Protein AF-A0A086PQX6-F1 (afdb_monomer_lite)

Organism: NCBI:txid943118

Foldseek 3Di:
DVPVLVVLVVVVVVPDPDDCPVFKAWDDWLDDPSVQSVLSVLLVVLCVVCVVVVPVVVSQVVSQVVCCVPPDDPQWARKGKDKDKDDDDPPPQRVQFNGKTKIKGFRVVVVVVVVPDDPVPDPRIIIIMMMTGDDRPPDD

Sequence (140 aa):
IRLHERAAEKTYGICRKRDFSGIVRVMNSKVPPYMQKDVSYLIGMLFQRYQYTRDWTNFATCIQSYLIGRYSEPFGGAWNVVAQEGAFFLSRLWTKHSRFLRVEIDFPALAEQASSEPCPGCPTPVLTVVCFEACAPDRP

pLDDT: mean 76.65, std 17.25, range [43.97, 96.19]

Secondary structure (DSSP, 8-state):
-HHHHHHHHHHHTTS--S--TTTEEEEEE-S-HHHHHHHHHHHHHHHHHHTTTT-HHHHHHHHHHHHHHHH--TTPPPEEEEEEES----HHHHHH-SSEEEEEEE-HHHHHHT-S---TTSPPPEEEEEEEEPPPPPP-

Structure (mmCIF, N/CA/C/O backbone):
data_AF-A0A086PQX6-F1
#
_entry.id   AF-A0A086PQX6-F1
#
loop_
_atom_site.group_PDB
_atom_site.id
_atom_site.type_symbol
_atom_site.label_atom_id
_atom_site.label_alt_id
_atom_site.label_comp_id
_atom_site.label_asym_id
_atom_site.label_entity_id
_atom_site.label_seq_id
_atom_site.pdbx_PDB_ins_code
_atom_site.Cartn_x
_atom_site.Cartn_y
_atom_site.Cartn_z
_atom_site.occupancy
_atom_site.B_iso_or_equiv
_atom_site.auth_seq_id
_atom_site.auth_comp_id
_atom_site.auth_asym_id
_atom_site.auth_atom_id
_atom_site.pdbx_PDB_model_num
ATOM 1 N N . ILE A 1 1 ? 16.348 -12.474 -13.116 1.00 50.97 1 ILE A N 1
ATOM 2 C CA . ILE A 1 1 ? 15.118 -12.125 -12.356 1.00 50.97 1 ILE A CA 1
ATOM 3 C C . ILE A 1 1 ? 14.825 -13.142 -11.232 1.00 50.97 1 ILE A C 1
ATOM 5 O O . ILE A 1 1 ? 14.798 -12.736 -10.082 1.00 50.97 1 ILE A O 1
ATOM 9 N N . ARG A 1 2 ? 14.794 -14.464 -11.488 1.00 54.94 2 ARG A N 1
ATOM 10 C CA . ARG A 1 2 ? 14.436 -15.512 -10.489 1.00 54.94 2 ARG A CA 1
ATOM 11 C C . ARG A 1 2 ? 15.330 -15.694 -9.239 1.00 54.94 2 ARG A C 1
ATOM 13 O O . ARG A 1 2 ? 14.897 -16.335 -8.286 1.00 54.94 2 ARG A O 1
ATOM 20 N N . LEU A 1 3 ? 16.574 -15.204 -9.222 1.00 46.81 3 LEU A N 1
ATOM 21 C CA . LEU A 1 3 ? 17.503 -15.423 -8.093 1.00 46.81 3 LEU A CA 1
ATOM 22 C C . LEU A 1 3 ? 17.307 -14.406 -6.957 1.00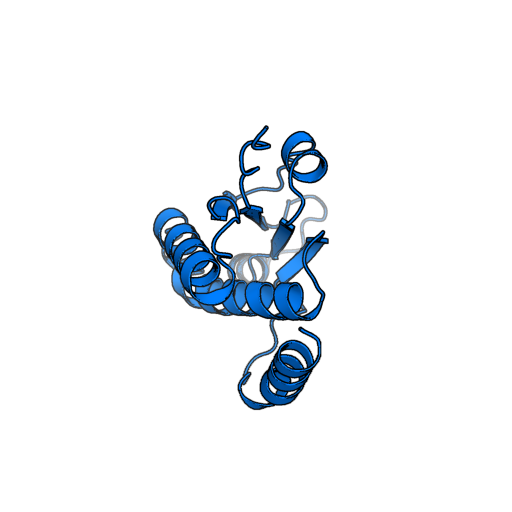 46.81 3 LEU A C 1
ATOM 24 O O . LEU A 1 3 ? 17.332 -14.784 -5.788 1.00 46.81 3 LEU A O 1
ATOM 28 N N . HIS A 1 4 ? 17.039 -13.142 -7.299 1.00 52.66 4 HIS A N 1
ATOM 29 C CA . HIS A 1 4 ? 16.755 -12.087 -6.321 1.00 52.66 4 HIS A CA 1
ATOM 30 C C . HIS A 1 4 ? 15.389 -12.281 -5.651 1.00 52.66 4 HIS A C 1
ATOM 32 O O . HIS A 1 4 ? 15.273 -12.065 -4.450 1.00 52.66 4 HIS A O 1
ATOM 38 N N . GLU A 1 5 ? 14.391 -12.777 -6.389 1.00 51.78 5 GLU A N 1
ATOM 39 C CA . GLU A 1 5 ? 13.070 -13.129 -5.845 1.00 51.78 5 GLU A CA 1
ATOM 40 C C . GLU A 1 5 ? 13.168 -14.271 -4.825 1.00 51.78 5 GLU A C 1
ATOM 42 O O . GLU A 1 5 ? 12.669 -14.148 -3.710 1.00 51.78 5 GLU A O 1
ATOM 47 N N . ARG A 1 6 ? 13.905 -15.345 -5.150 1.00 51.75 6 ARG A N 1
ATOM 48 C CA . ARG A 1 6 ? 14.136 -16.469 -4.226 1.00 51.75 6 ARG A CA 1
ATOM 49 C C . ARG A 1 6 ? 14.949 -16.069 -2.996 1.00 51.75 6 ARG A C 1
ATOM 51 O O . ARG A 1 6 ? 14.665 -16.539 -1.898 1.00 51.75 6 ARG A O 1
ATOM 58 N N . ALA A 1 7 ? 15.964 -15.218 -3.157 1.00 53.78 7 ALA A N 1
ATOM 59 C CA . ALA A 1 7 ? 16.759 -14.719 -2.035 1.00 53.78 7 ALA A CA 1
ATOM 60 C C . ALA A 1 7 ? 15.935 -13.799 -1.120 1.00 53.78 7 ALA A C 1
ATOM 62 O O . ALA A 1 7 ? 16.025 -13.909 0.105 1.00 53.78 7 ALA A O 1
ATOM 63 N N . ALA A 1 8 ? 15.080 -12.949 -1.701 1.00 53.81 8 ALA A N 1
ATOM 64 C CA . ALA A 1 8 ? 14.114 -12.163 -0.950 1.00 53.81 8 ALA A CA 1
ATOM 65 C C . ALA A 1 8 ? 13.177 -13.093 -0.169 1.00 53.81 8 ALA A C 1
ATOM 67 O O . ALA A 1 8 ? 13.148 -12.997 1.052 1.00 53.81 8 ALA A O 1
ATOM 68 N N . GLU A 1 9 ? 12.515 -14.058 -0.817 1.00 52.72 9 GLU A N 1
ATOM 69 C CA . GLU A 1 9 ? 11.608 -15.022 -0.167 1.00 52.72 9 GLU A CA 1
ATOM 70 C C . GLU A 1 9 ? 12.257 -15.816 0.979 1.00 52.72 9 GLU A C 1
ATOM 72 O O . GLU A 1 9 ? 11.627 -16.039 2.013 1.00 52.72 9 GLU A O 1
ATOM 77 N N . LYS A 1 10 ? 13.529 -16.209 0.837 1.00 51.91 10 LYS A N 1
ATOM 78 C CA . LYS A 1 10 ? 14.253 -16.965 1.873 1.00 51.91 10 LYS A CA 1
ATOM 79 C C . LYS A 1 10 ? 14.617 -16.105 3.089 1.00 51.91 10 LYS A C 1
ATOM 81 O O . LYS A 1 10 ? 14.602 -16.591 4.215 1.00 51.91 10 LYS A O 1
ATOM 86 N N . THR A 1 11 ? 14.894 -14.821 2.870 1.00 51.16 11 THR A N 1
ATOM 87 C CA . THR A 1 11 ? 15.192 -13.847 3.939 1.00 51.16 11 THR A CA 1
ATOM 88 C C . THR A 1 11 ? 13.906 -13.290 4.575 1.00 51.16 11 THR A C 1
ATOM 90 O O . THR A 1 11 ? 13.900 -12.845 5.722 1.00 51.16 11 THR A O 1
ATOM 93 N N . TYR A 1 12 ? 12.791 -13.373 3.845 1.00 53.03 12 TYR A N 1
ATOM 94 C CA . TYR A 1 12 ? 11.464 -12.865 4.192 1.00 53.03 12 TYR A CA 1
ATOM 95 C C . TYR A 1 12 ? 10.915 -13.395 5.521 1.00 53.03 12 TYR A C 1
ATOM 97 O O . TYR A 1 12 ? 10.298 -12.644 6.275 1.00 53.03 12 TYR A O 1
ATOM 105 N N . GLY A 1 13 ? 11.143 -14.678 5.812 1.00 51.47 13 GLY A N 1
ATOM 106 C CA . GLY A 1 13 ? 10.662 -15.325 7.036 1.00 51.47 13 GLY A CA 1
ATOM 107 C C . GLY A 1 13 ? 11.523 -15.057 8.273 1.00 51.47 13 GLY A C 1
ATOM 108 O O . GLY A 1 13 ? 11.026 -15.160 9.386 1.00 51.47 13 GLY A O 1
ATOM 109 N N . ILE A 1 14 ? 12.797 -14.691 8.099 1.00 50.66 14 ILE A N 1
ATOM 110 C CA . ILE A 1 14 ? 13.770 -14.623 9.205 1.00 50.66 14 ILE A CA 1
ATOM 111 C C . ILE A 1 14 ? 13.706 -13.266 9.927 1.00 50.66 14 ILE A C 1
ATOM 113 O O . ILE A 1 14 ? 13.889 -13.193 11.139 1.00 50.66 14 ILE A O 1
ATOM 117 N N . CYS A 1 15 ? 13.404 -12.180 9.208 1.00 53.34 15 CYS A N 1
ATOM 118 C CA . CYS A 1 15 ? 13.437 -10.822 9.767 1.00 53.34 15 CYS A CA 1
ATOM 119 C C . CYS A 1 15 ? 12.097 -10.331 10.346 1.00 53.34 15 CYS A C 1
ATOM 121 O O . CYS A 1 15 ? 12.033 -9.223 10.885 1.00 53.34 15 CYS A O 1
ATOM 123 N N . ARG A 1 16 ? 11.015 -11.111 10.236 1.00 61.53 16 ARG A N 1
ATOM 124 C CA . ARG A 1 16 ? 9.671 -10.690 10.658 1.00 61.53 16 ARG A CA 1
ATOM 125 C C . ARG A 1 16 ? 9.314 -11.281 12.011 1.00 61.53 16 ARG A C 1
ATOM 127 O O . ARG A 1 16 ? 9.046 -12.466 12.130 1.00 61.53 16 ARG A O 1
ATOM 134 N N . LYS A 1 17 ? 9.296 -10.423 13.031 1.00 65.88 17 LYS A N 1
ATOM 135 C CA . LYS A 1 17 ? 8.996 -10.804 14.421 1.00 65.88 17 LYS A CA 1
ATOM 136 C C . LYS A 1 17 ? 7.495 -10.859 14.739 1.00 65.88 17 LYS A C 1
ATOM 138 O O . LYS A 1 17 ? 7.130 -11.344 15.802 1.00 65.88 17 LYS A O 1
ATOM 143 N N . ARG A 1 18 ? 6.635 -10.325 13.862 1.00 74.31 18 ARG A N 1
ATOM 144 C CA . ARG A 1 18 ? 5.181 -10.206 14.069 1.00 74.31 18 ARG A CA 1
ATOM 145 C C . ARG A 1 18 ? 4.410 -10.707 12.854 1.00 74.31 18 ARG A C 1
ATOM 147 O O . ARG A 1 18 ? 4.809 -10.432 11.725 1.00 74.31 18 ARG A O 1
ATOM 154 N N . ASP A 1 19 ? 3.304 -11.400 13.093 1.00 77.38 19 ASP A N 1
ATOM 155 C CA . ASP A 1 19 ? 2.359 -11.766 12.041 1.00 77.38 19 ASP A CA 1
ATOM 156 C C . ASP A 1 19 ? 1.216 -10.743 11.976 1.00 77.38 19 ASP A C 1
ATOM 158 O O . ASP A 1 19 ? 0.668 -10.338 13.000 1.00 77.38 19 ASP A O 1
ATOM 162 N N . PHE A 1 20 ? 0.885 -10.319 10.759 1.00 80.75 20 PHE A N 1
ATOM 163 C CA . PHE A 1 20 ? -0.199 -9.384 10.452 1.00 80.75 20 PHE A CA 1
ATOM 164 C C . PHE A 1 20 ? -1.261 -10.007 9.540 1.00 80.75 20 PHE A C 1
ATOM 166 O O . PHE A 1 20 ? -2.196 -9.314 9.149 1.00 80.75 20 PHE A O 1
ATOM 173 N N . SER A 1 21 ? -1.137 -11.292 9.196 1.00 71.81 21 SER A N 1
ATOM 174 C CA . SER A 1 21 ? -2.030 -11.997 8.268 1.00 71.81 21 SER A CA 1
ATOM 175 C C . SER A 1 21 ? -3.500 -12.013 8.712 1.00 71.81 21 SER A C 1
ATOM 177 O O . SER A 1 21 ? -4.388 -12.012 7.866 1.00 71.81 21 SER A O 1
ATOM 179 N N . GLY A 1 22 ? -3.758 -11.966 10.024 1.00 72.12 22 GLY A N 1
ATOM 180 C CA . GLY A 1 22 ? -5.105 -11.876 10.600 1.00 72.12 22 GLY A CA 1
ATOM 181 C C . GLY A 1 22 ? -5.660 -10.455 10.746 1.00 72.12 22 GLY A C 1
ATOM 182 O O . GLY A 1 22 ? -6.812 -10.303 11.128 1.00 72.12 22 GLY A O 1
ATOM 183 N N . ILE A 1 23 ? -4.856 -9.423 10.472 1.00 81.31 23 ILE A N 1
ATOM 184 C CA . ILE A 1 23 ? -5.243 -8.007 10.616 1.00 81.31 23 ILE A CA 1
ATOM 185 C C . ILE A 1 23 ? -5.323 -7.333 9.242 1.00 81.31 23 ILE A C 1
ATOM 187 O O . ILE A 1 23 ? -6.244 -6.572 8.970 1.00 81.31 23 ILE A O 1
ATOM 191 N N . VAL A 1 24 ? -4.357 -7.618 8.365 1.00 88.25 24 VAL A N 1
ATOM 192 C CA . VAL A 1 24 ? -4.273 -7.070 7.008 1.00 88.25 24 VAL A CA 1
ATOM 193 C C . VAL A 1 24 ? -4.798 -8.110 6.023 1.00 88.25 24 VAL A C 1
ATOM 195 O O . VAL A 1 24 ? -4.104 -9.065 5.669 1.00 88.25 24 VAL A O 1
ATOM 198 N N . ARG A 1 25 ? -6.025 -7.908 5.549 1.00 90.75 25 ARG A N 1
ATOM 199 C CA . ARG A 1 25 ? -6.699 -8.773 4.579 1.00 90.75 25 ARG A CA 1
ATOM 200 C C . ARG A 1 25 ? -6.417 -8.289 3.163 1.00 90.75 25 ARG A C 1
ATOM 202 O O . ARG A 1 25 ? -6.746 -7.163 2.801 1.00 90.75 25 ARG A O 1
ATOM 209 N N . VAL A 1 26 ? -5.818 -9.135 2.329 1.00 90.50 26 VAL A N 1
ATOM 210 C CA . VAL A 1 26 ? -5.628 -8.818 0.906 1.00 90.50 26 VAL A CA 1
ATOM 211 C C . VAL A 1 26 ? -6.927 -9.088 0.158 1.00 90.50 26 VAL A C 1
ATOM 213 O O . VAL A 1 26 ? -7.391 -10.222 0.123 1.00 90.50 26 VAL A O 1
ATOM 216 N N . MET A 1 27 ? -7.485 -8.057 -0.475 1.00 89.38 27 MET A N 1
ATOM 217 C CA . MET A 1 27 ? -8.751 -8.164 -1.210 1.00 89.38 27 MET A CA 1
ATOM 218 C C . MET A 1 27 ? -8.519 -8.435 -2.697 1.00 89.38 27 MET A C 1
ATOM 220 O O . MET A 1 27 ? -9.179 -9.275 -3.301 1.00 89.38 27 MET A O 1
ATOM 224 N N . ASN A 1 28 ? -7.556 -7.731 -3.301 1.00 88.75 28 ASN A N 1
ATOM 225 C CA . ASN A 1 28 ? -7.234 -7.840 -4.723 1.00 88.75 28 ASN A CA 1
ATOM 226 C C . ASN A 1 28 ? -5.730 -7.612 -4.932 1.00 88.75 28 ASN A C 1
ATOM 228 O O . ASN A 1 28 ? -5.172 -6.659 -4.390 1.00 88.75 28 ASN A O 1
ATOM 232 N N . SER A 1 29 ? -5.073 -8.438 -5.751 1.00 91.06 29 SER A N 1
ATOM 233 C CA . SER A 1 29 ? -3.635 -8.312 -6.034 1.00 91.06 29 SER A CA 1
ATOM 234 C C . SER A 1 29 ? -3.276 -8.712 -7.470 1.00 91.06 29 SER A C 1
ATOM 236 O O . SER A 1 29 ? -3.655 -9.786 -7.930 1.00 91.06 29 SER A O 1
ATOM 238 N N . LYS A 1 30 ? -2.535 -7.844 -8.166 1.00 90.88 30 LYS A N 1
ATOM 239 C CA . LYS A 1 30 ? -1.828 -8.115 -9.435 1.00 90.88 30 LYS A CA 1
ATOM 240 C C . LYS A 1 30 ? -0.306 -8.084 -9.268 1.00 90.88 30 LYS A C 1
ATOM 242 O O . LYS A 1 30 ? 0.426 -8.211 -10.242 1.00 90.88 30 LYS A O 1
ATOM 247 N N . VAL A 1 31 ? 0.184 -7.866 -8.048 1.00 90.00 31 VAL A N 1
ATOM 248 C CA . VAL A 1 31 ? 1.621 -7.896 -7.762 1.00 90.00 31 VAL A CA 1
ATOM 249 C C . VAL A 1 31 ? 2.087 -9.333 -7.498 1.00 90.00 31 VAL A C 1
ATOM 251 O O . VAL A 1 31 ? 1.287 -10.164 -7.061 1.00 90.00 31 VAL A O 1
ATOM 254 N N . PRO A 1 32 ? 3.375 -9.650 -7.714 1.00 89.38 32 PRO A N 1
ATOM 255 C CA . PRO A 1 32 ? 3.914 -10.964 -7.381 1.00 89.38 32 PRO A CA 1
ATOM 256 C C . PRO A 1 32 ? 3.719 -11.336 -5.896 1.00 89.38 32 PRO A C 1
ATOM 258 O O . PRO A 1 32 ? 3.759 -10.449 -5.034 1.00 89.38 32 PRO A O 1
ATOM 261 N N . PRO A 1 33 ? 3.595 -12.635 -5.547 1.00 87.88 33 PRO A N 1
ATOM 262 C CA . PRO A 1 33 ? 3.340 -13.073 -4.170 1.00 87.88 33 PRO A CA 1
ATOM 263 C C . PRO A 1 33 ? 4.356 -12.572 -3.134 1.00 87.88 33 PRO A C 1
ATOM 265 O O . PRO A 1 33 ? 3.971 -12.229 -2.015 1.00 87.88 33 PRO A O 1
ATOM 268 N N . TYR A 1 34 ? 5.643 -12.490 -3.491 1.00 85.44 34 TYR A N 1
ATOM 269 C CA . TYR A 1 34 ? 6.674 -11.960 -2.592 1.00 85.44 34 TYR A CA 1
ATOM 270 C C . TYR A 1 34 ? 6.422 -10.482 -2.261 1.00 85.44 34 TYR A C 1
ATOM 272 O O . TYR A 1 34 ? 6.554 -10.078 -1.109 1.00 85.44 34 TYR A O 1
ATOM 280 N N . MET A 1 35 ? 6.003 -9.685 -3.250 1.00 90.25 35 MET A N 1
ATOM 281 C CA . MET A 1 35 ? 5.713 -8.263 -3.093 1.00 90.25 35 MET A CA 1
ATOM 282 C C . MET A 1 35 ? 4.427 -8.056 -2.297 1.00 90.25 35 MET A C 1
ATOM 284 O O . MET A 1 35 ? 4.386 -7.212 -1.407 1.00 90.25 35 MET A O 1
ATOM 288 N N . GLN A 1 36 ? 3.397 -8.863 -2.558 1.00 91.69 36 GLN A N 1
ATOM 289 C CA . GLN A 1 36 ? 2.169 -8.853 -1.767 1.00 91.69 36 GLN A CA 1
ATOM 290 C C . GLN A 1 36 ? 2.468 -9.097 -0.284 1.00 91.69 36 GLN A C 1
ATOM 292 O O . GLN A 1 36 ? 2.029 -8.321 0.567 1.00 91.69 36 GLN A O 1
ATOM 297 N N . LYS A 1 37 ? 3.239 -10.146 0.034 1.00 89.25 37 LYS A N 1
ATOM 298 C CA . LYS A 1 37 ? 3.671 -10.435 1.410 1.00 89.25 37 LYS A CA 1
ATOM 299 C C . LYS A 1 37 ? 4.507 -9.293 1.976 1.00 89.25 37 LYS A C 1
ATOM 301 O O . LYS A 1 37 ? 4.365 -8.974 3.157 1.00 89.25 37 LYS A O 1
ATOM 306 N N . ASP A 1 38 ? 5.362 -8.685 1.154 1.00 89.81 38 ASP A N 1
ATOM 307 C CA . ASP A 1 38 ? 6.205 -7.565 1.555 1.00 89.81 38 ASP A CA 1
ATOM 308 C C . ASP A 1 38 ? 5.392 -6.393 2.071 1.00 89.81 38 ASP A C 1
ATOM 310 O O . ASP A 1 38 ? 5.387 -6.086 3.268 1.00 89.81 38 ASP A O 1
ATOM 314 N N . VAL A 1 39 ? 4.617 -5.841 1.150 1.00 92.25 39 VAL A N 1
ATOM 315 C CA . VAL A 1 39 ? 3.856 -4.621 1.333 1.00 92.25 39 VAL A CA 1
ATOM 316 C C . VAL A 1 39 ? 2.785 -4.808 2.407 1.00 92.25 39 VAL A C 1
ATOM 318 O O . VAL A 1 39 ? 2.623 -3.923 3.239 1.00 92.25 39 VAL A O 1
ATOM 321 N N . SER A 1 40 ? 2.122 -5.969 2.482 1.00 92.06 40 SER A N 1
ATOM 322 C CA . SER A 1 40 ? 1.075 -6.215 3.494 1.00 92.06 40 SER A CA 1
ATOM 323 C C . SER A 1 40 ? 1.603 -6.145 4.932 1.00 92.06 40 SER A C 1
ATOM 325 O O . SER A 1 40 ? 0.942 -5.622 5.823 1.00 92.06 40 SER A O 1
ATOM 327 N N . TYR A 1 41 ? 2.820 -6.620 5.180 1.00 90.38 41 TYR A N 1
ATOM 328 C CA . TYR A 1 41 ? 3.431 -6.524 6.511 1.00 90.38 41 TYR A CA 1
ATOM 329 C C . TYR A 1 41 ? 3.979 -5.137 6.809 1.00 90.38 41 TYR A C 1
ATOM 331 O O . TYR A 1 41 ? 3.870 -4.693 7.948 1.00 90.38 41 TYR A O 1
ATOM 339 N N . LEU A 1 42 ? 4.548 -4.440 5.816 1.00 92.38 42 LEU A N 1
ATOM 340 C CA . LEU A 1 42 ? 4.900 -3.032 5.997 1.00 92.38 42 LEU A CA 1
ATOM 341 C C . LEU A 1 42 ? 3.658 -2.233 6.403 1.00 92.38 42 LEU A C 1
ATOM 343 O O . LEU A 1 42 ? 3.711 -1.452 7.348 1.00 92.38 42 LEU A O 1
ATOM 347 N N . ILE A 1 43 ? 2.542 -2.473 5.716 1.00 93.94 43 ILE A N 1
ATOM 348 C CA . ILE A 1 43 ? 1.246 -1.879 6.025 1.00 93.94 43 ILE A CA 1
ATOM 349 C C . ILE A 1 43 ? 0.835 -2.197 7.466 1.00 93.94 43 ILE A C 1
ATOM 351 O O . ILE A 1 43 ? 0.505 -1.274 8.203 1.00 93.94 43 ILE A O 1
ATOM 355 N N . GLY A 1 44 ? 0.929 -3.455 7.909 1.00 91.38 44 GLY A N 1
ATOM 356 C CA . GLY A 1 44 ? 0.628 -3.835 9.295 1.00 91.38 44 GLY A CA 1
ATOM 357 C C . GLY A 1 44 ? 1.516 -3.132 10.334 1.00 91.38 44 GLY A C 1
ATOM 358 O O . GLY A 1 44 ? 1.020 -2.606 11.331 1.00 91.38 44 GLY A O 1
ATOM 359 N N . MET A 1 45 ? 2.823 -3.046 10.071 1.00 90.56 45 MET A N 1
ATOM 360 C CA . MET A 1 45 ? 3.789 -2.333 10.917 1.00 90.56 45 MET A CA 1
ATOM 361 C C . MET A 1 45 ? 3.475 -0.837 11.024 1.00 90.56 45 MET A C 1
ATOM 363 O O . MET A 1 45 ? 3.489 -0.272 12.118 1.00 90.56 45 MET A O 1
ATOM 367 N N . LEU A 1 46 ? 3.194 -0.184 9.893 1.00 92.44 46 LEU A N 1
ATOM 368 C CA . LEU A 1 46 ? 2.837 1.231 9.868 1.00 92.44 46 LEU A CA 1
ATOM 369 C C . LEU A 1 46 ? 1.473 1.457 10.521 1.00 92.44 46 LEU A C 1
ATOM 371 O O . LEU A 1 46 ? 1.315 2.411 11.274 1.00 92.44 46 LEU A O 1
ATOM 375 N N . PHE A 1 47 ? 0.511 0.559 10.324 1.00 91.25 47 PHE A N 1
ATOM 376 C CA . PHE A 1 47 ? -0.809 0.690 10.926 1.00 91.25 47 PHE A CA 1
ATOM 377 C C . PHE A 1 47 ? -0.708 0.708 12.453 1.00 91.25 47 PHE A C 1
ATOM 379 O O . PHE A 1 47 ? -1.252 1.607 13.083 1.00 91.25 47 PHE A O 1
ATOM 386 N N . GLN A 1 48 ? 0.098 -0.175 13.054 1.00 87.69 48 GLN A N 1
ATOM 387 C CA . GLN A 1 48 ? 0.335 -0.149 14.504 1.00 87.69 48 GLN A CA 1
ATOM 388 C C . GLN A 1 48 ? 0.884 1.188 15.015 1.00 87.69 48 GLN A C 1
ATOM 390 O O . GLN A 1 48 ? 0.581 1.580 16.142 1.00 87.69 48 GLN A O 1
ATOM 395 N N . ARG A 1 49 ? 1.681 1.884 14.198 1.00 87.94 49 ARG A N 1
ATOM 396 C CA . ARG A 1 49 ? 2.259 3.188 14.536 1.00 87.94 49 ARG A CA 1
ATOM 397 C C . ARG A 1 49 ? 1.262 4.337 14.372 1.00 87.94 49 ARG A C 1
ATOM 399 O O . ARG A 1 49 ? 1.275 5.253 15.186 1.00 87.94 49 ARG A O 1
ATOM 406 N N . TYR A 1 50 ? 0.434 4.299 13.331 1.00 89.50 50 TYR A N 1
ATOM 407 C CA . TYR A 1 50 ? -0.434 5.414 12.932 1.00 89.50 50 TYR A CA 1
ATOM 408 C C . TYR A 1 50 ? -1.899 5.259 13.373 1.00 89.50 50 TYR A C 1
ATOM 410 O O . TYR A 1 50 ? -2.644 6.233 13.321 1.00 89.50 50 TYR A O 1
ATOM 418 N N . GLN A 1 51 ? -2.322 4.087 13.865 1.00 87.31 51 GLN A N 1
ATOM 419 C CA . GLN A 1 51 ? -3.722 3.823 14.233 1.00 87.31 51 GLN A CA 1
ATOM 420 C C . GLN A 1 51 ? -4.299 4.785 15.277 1.00 87.31 51 GLN A C 1
ATOM 422 O O . GLN A 1 51 ? -5.481 5.107 15.219 1.00 87.31 51 GLN A O 1
ATOM 427 N N . TYR A 1 52 ? -3.473 5.273 16.206 1.00 85.19 52 TYR A N 1
ATOM 428 C CA . TYR A 1 52 ? -3.924 6.176 17.267 1.00 85.19 52 TYR A CA 1
ATOM 429 C C . TYR A 1 52 ? -4.016 7.629 16.806 1.00 85.19 52 TYR A C 1
ATOM 431 O O . TYR A 1 52 ? -4.934 8.341 17.200 1.00 85.19 52 TYR A O 1
ATOM 439 N N . THR A 1 53 ? -3.078 8.076 15.968 1.00 89.62 53 THR A N 1
ATOM 440 C CA . THR A 1 53 ? -3.071 9.450 15.447 1.00 89.62 53 THR A CA 1
ATOM 441 C C . THR A 1 53 ? -4.005 9.625 14.256 1.00 89.62 53 THR A C 1
ATOM 443 O O . THR A 1 53 ? -4.385 10.751 13.954 1.00 89.62 53 THR A O 1
ATOM 446 N N . ARG A 1 54 ? -4.366 8.522 13.581 1.00 88.88 54 ARG A N 1
ATOM 447 C CA . ARG A 1 54 ? -5.171 8.490 12.347 1.00 88.88 54 ARG A CA 1
ATOM 448 C C . ARG A 1 54 ? -4.594 9.369 11.234 1.00 88.88 54 ARG A C 1
ATOM 450 O O . ARG A 1 54 ? -5.310 9.869 10.372 1.00 88.88 54 ARG A O 1
ATOM 457 N N . ASP A 1 55 ? -3.276 9.548 11.242 1.00 93.06 55 ASP A N 1
ATOM 458 C CA . ASP A 1 55 ? -2.555 10.314 10.229 1.00 93.06 55 ASP A CA 1
ATOM 459 C C . ASP A 1 55 ? -2.291 9.440 8.994 1.00 93.06 55 ASP A C 1
ATOM 461 O O . ASP A 1 55 ? -1.203 8.893 8.774 1.00 93.06 55 ASP A O 1
ATOM 465 N N . TRP A 1 56 ? -3.349 9.270 8.198 1.00 93.94 56 TRP A N 1
ATOM 466 C CA . TRP A 1 56 ? -3.341 8.416 7.011 1.00 93.94 56 TRP A CA 1
ATOM 467 C C . TRP A 1 56 ? -2.535 8.992 5.850 1.00 93.94 56 TRP A C 1
ATOM 469 O O . TRP A 1 56 ? -2.052 8.235 5.007 1.00 93.94 56 TRP A O 1
ATOM 479 N N . THR A 1 57 ? -2.322 10.307 5.837 1.00 94.12 57 THR A N 1
ATOM 480 C CA . THR A 1 57 ? -1.502 10.990 4.835 1.00 94.12 57 THR A CA 1
ATOM 481 C C . THR A 1 57 ? -0.034 10.605 4.982 1.00 94.12 57 THR A C 1
ATOM 483 O O . THR A 1 57 ? 0.585 10.147 4.015 1.00 94.12 57 THR A O 1
ATOM 486 N N . ASN A 1 58 ? 0.531 10.716 6.190 1.00 93.62 58 ASN A N 1
ATOM 487 C CA . ASN A 1 58 ? 1.915 10.297 6.420 1.00 93.62 58 ASN A CA 1
ATOM 488 C C . ASN A 1 58 ? 2.068 8.778 6.304 1.00 93.62 58 ASN A C 1
ATOM 490 O O . ASN A 1 58 ? 3.041 8.303 5.717 1.00 93.62 58 ASN A O 1
ATOM 494 N N . PHE A 1 59 ? 1.081 8.012 6.774 1.00 95.44 59 PHE A N 1
ATOM 495 C CA . PHE A 1 59 ? 1.032 6.564 6.576 1.00 95.44 59 PHE A CA 1
ATOM 496 C C . PHE A 1 59 ? 1.134 6.174 5.088 1.00 95.44 59 PHE A C 1
ATOM 498 O O . PHE A 1 59 ? 2.005 5.382 4.719 1.00 95.44 59 PHE A O 1
ATOM 505 N N . ALA A 1 60 ? 0.304 6.763 4.218 1.00 96.19 60 ALA A N 1
ATOM 506 C CA . ALA A 1 60 ? 0.326 6.501 2.778 1.00 96.19 60 ALA A CA 1
ATOM 507 C C . ALA A 1 60 ? 1.652 6.936 2.138 1.00 96.19 60 ALA A C 1
ATOM 509 O O . ALA A 1 60 ? 2.221 6.195 1.335 1.00 96.19 60 ALA A O 1
ATOM 510 N N . THR A 1 61 ? 2.189 8.086 2.552 1.00 95.31 61 THR A N 1
ATOM 511 C CA . THR A 1 61 ? 3.472 8.615 2.065 1.00 95.31 61 THR A CA 1
ATOM 512 C C . THR A 1 61 ? 4.639 7.679 2.397 1.00 95.31 61 THR A C 1
ATOM 514 O O . THR A 1 61 ? 5.506 7.437 1.552 1.00 95.31 61 THR A O 1
ATOM 517 N N . CYS A 1 62 ? 4.655 7.084 3.596 1.00 95.12 62 CYS A N 1
ATOM 518 C CA . CYS A 1 62 ? 5.668 6.098 3.979 1.00 95.12 62 CYS A CA 1
ATOM 519 C C . CYS A 1 62 ? 5.594 4.831 3.117 1.00 95.12 62 CYS A C 1
ATOM 521 O O . CYS A 1 62 ? 6.630 4.333 2.670 1.00 95.12 62 CYS A O 1
ATOM 523 N N . ILE A 1 63 ? 4.386 4.323 2.849 1.00 96.06 63 ILE A N 1
ATOM 524 C CA . ILE A 1 63 ? 4.194 3.164 1.965 1.00 96.06 63 ILE A CA 1
ATOM 525 C C . ILE A 1 63 ? 4.660 3.506 0.550 1.00 96.06 63 ILE A C 1
ATOM 527 O O . ILE A 1 63 ? 5.410 2.740 -0.051 1.00 96.06 63 ILE A O 1
ATOM 531 N N . GLN A 1 64 ? 4.260 4.665 0.025 1.00 95.06 64 GLN A N 1
ATOM 532 C CA . GLN A 1 64 ? 4.641 5.113 -1.311 1.00 95.06 64 GLN A CA 1
ATOM 533 C C . GLN A 1 64 ? 6.162 5.229 -1.444 1.00 95.06 64 GLN A C 1
ATOM 535 O O . GLN A 1 64 ? 6.733 4.682 -2.383 1.00 95.06 64 GLN A O 1
ATOM 540 N N . SER A 1 65 ? 6.830 5.853 -0.471 1.00 93.12 65 SER A N 1
ATOM 541 C CA . SER A 1 65 ? 8.294 5.978 -0.444 1.00 93.12 65 SER A CA 1
ATOM 542 C C . SER A 1 65 ? 8.983 4.613 -0.448 1.00 93.12 65 SER A C 1
ATOM 544 O O . SER A 1 65 ? 9.961 4.412 -1.167 1.00 93.12 65 SER A O 1
ATOM 546 N N . TYR A 1 66 ? 8.450 3.646 0.305 1.00 93.25 66 TYR A N 1
ATOM 547 C CA . TYR A 1 66 ? 8.970 2.280 0.307 1.00 93.25 66 TYR A CA 1
ATOM 548 C C . TYR A 1 66 ? 8.813 1.591 -1.051 1.00 93.25 66 TYR A C 1
ATOM 550 O O . TYR A 1 66 ? 9.763 0.990 -1.555 1.00 93.25 66 TYR A O 1
ATOM 558 N N . LEU A 1 67 ? 7.626 1.693 -1.657 1.00 92.81 67 LEU A N 1
ATOM 559 C CA . LEU A 1 67 ? 7.354 1.131 -2.979 1.00 92.81 67 LEU A CA 1
ATOM 560 C C . LEU A 1 67 ? 8.280 1.740 -4.033 1.00 92.81 67 LEU A C 1
ATOM 562 O O . LEU A 1 67 ? 8.853 1.004 -4.834 1.00 92.81 67 LEU A O 1
ATOM 566 N N . ILE A 1 68 ? 8.493 3.058 -3.973 1.00 90.38 68 ILE A N 1
ATOM 567 C CA . ILE A 1 68 ? 9.414 3.758 -4.866 1.00 90.38 68 ILE A CA 1
ATOM 568 C C . ILE A 1 68 ? 10.845 3.243 -4.668 1.00 90.38 68 ILE A C 1
ATOM 570 O O . ILE A 1 68 ? 11.494 2.866 -5.641 1.00 90.38 68 ILE A O 1
ATOM 574 N N . GLY A 1 69 ? 11.335 3.167 -3.431 1.00 87.50 69 GLY A N 1
ATOM 575 C CA . GLY A 1 69 ? 12.719 2.767 -3.161 1.00 87.50 69 GLY A CA 1
ATOM 576 C C . GLY A 1 69 ? 13.034 1.302 -3.480 1.00 87.50 69 GLY A C 1
ATOM 577 O O . GLY A 1 69 ? 14.188 0.971 -3.741 1.00 87.50 69 GLY A O 1
ATOM 578 N N . ARG A 1 70 ? 12.031 0.416 -3.453 1.00 88.50 70 ARG A N 1
ATOM 579 C CA . ARG A 1 70 ? 12.236 -1.039 -3.566 1.00 88.50 70 ARG A CA 1
ATOM 580 C C . ARG A 1 70 ? 11.749 -1.650 -4.877 1.00 88.50 70 ARG A C 1
ATOM 582 O O . ARG A 1 70 ? 12.300 -2.663 -5.300 1.00 88.50 70 ARG A O 1
ATOM 589 N N . TYR A 1 71 ? 10.714 -1.077 -5.488 1.00 88.50 71 TYR A N 1
ATOM 590 C CA . TYR A 1 71 ? 10.003 -1.674 -6.624 1.00 88.50 71 TYR A CA 1
ATOM 591 C C . TYR A 1 71 ? 9.823 -0.729 -7.811 1.00 88.50 71 TYR A C 1
ATOM 593 O O . TYR A 1 71 ? 9.117 -1.076 -8.762 1.00 88.50 71 TYR A O 1
ATOM 601 N N . SER A 1 72 ? 10.437 0.456 -7.789 1.00 84.06 72 SER A N 1
ATOM 602 C CA . SER A 1 72 ? 10.534 1.259 -9.008 1.00 84.06 72 SER A CA 1
ATOM 603 C C . SER A 1 72 ? 11.409 0.546 -10.020 1.00 84.06 72 SER A C 1
ATOM 605 O O . SER A 1 72 ? 12.502 0.075 -9.706 1.00 84.06 72 SER A O 1
ATOM 607 N N . GLU A 1 73 ? 10.921 0.495 -11.249 1.00 78.75 73 GLU A N 1
ATOM 608 C CA . GLU A 1 73 ? 11.706 0.045 -12.386 1.00 78.75 73 GLU A CA 1
ATOM 609 C C . GLU A 1 73 ? 12.130 1.272 -13.198 1.00 78.75 73 GLU A C 1
ATOM 611 O O . GLU A 1 73 ? 11.388 2.255 -13.223 1.00 78.75 73 GLU A O 1
ATOM 616 N N . PRO A 1 74 ? 13.282 1.239 -13.890 1.00 69.62 74 PRO A N 1
ATOM 617 C CA . PRO A 1 74 ? 13.759 2.373 -14.688 1.00 69.62 74 PRO A CA 1
ATOM 618 C C . PRO A 1 74 ? 12.753 2.868 -15.739 1.00 69.62 74 PRO A C 1
ATOM 620 O O . PRO A 1 74 ? 12.785 4.032 -16.126 1.00 69.62 74 PRO A O 1
ATOM 623 N N . PHE A 1 75 ? 11.865 1.978 -16.189 1.00 69.44 75 PHE A N 1
ATOM 624 C CA . PHE A 1 75 ? 10.818 2.250 -17.176 1.00 69.44 75 PHE A CA 1
ATOM 625 C C . PHE A 1 75 ? 9.404 2.046 -16.607 1.00 69.44 75 PHE A C 1
ATOM 627 O O . PHE A 1 75 ? 8.434 2.009 -17.360 1.00 69.44 75 PHE A O 1
ATOM 634 N N . GLY A 1 76 ? 9.292 1.884 -15.286 1.00 67.62 76 GLY A N 1
ATOM 635 C CA . GLY A 1 76 ? 8.020 1.755 -14.586 1.00 67.62 76 GLY A CA 1
ATOM 636 C C . GLY A 1 76 ? 7.319 3.102 -14.410 1.00 67.62 76 GLY A C 1
ATOM 6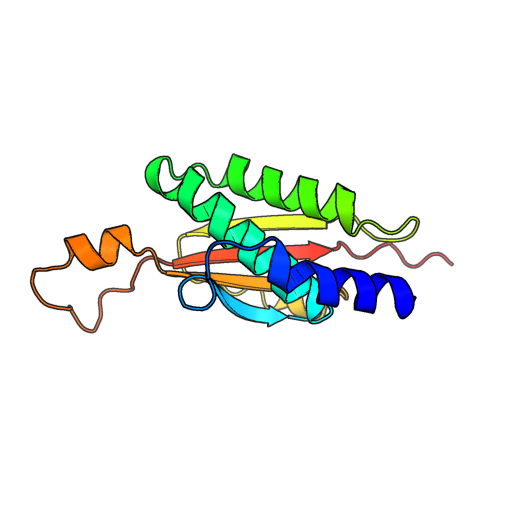37 O O . GLY A 1 76 ? 7.925 4.168 -14.528 1.00 67.62 76 GLY A O 1
ATOM 638 N N . GLY A 1 77 ? 6.024 3.056 -14.120 1.00 77.44 77 GLY A N 1
ATOM 639 C CA . GLY A 1 77 ? 5.268 4.238 -13.728 1.00 77.44 77 GLY A CA 1
ATOM 640 C C . GLY A 1 77 ? 5.488 4.609 -12.260 1.00 77.44 77 GLY A C 1
ATOM 641 O O . GLY A 1 77 ? 6.055 3.861 -11.465 1.00 77.44 77 GLY A O 1
ATOM 642 N N . ALA A 1 78 ? 5.014 5.792 -11.871 1.00 85.81 78 ALA A N 1
ATOM 643 C CA . ALA A 1 78 ? 5.091 6.230 -10.481 1.00 85.81 78 ALA A CA 1
ATOM 644 C C . ALA A 1 78 ? 4.152 5.402 -9.587 1.00 85.81 78 ALA A C 1
ATOM 646 O O . ALA A 1 78 ? 2.975 5.214 -9.905 1.00 85.81 78 ALA A O 1
ATOM 647 N N . TRP A 1 79 ? 4.650 4.945 -8.439 1.00 91.88 79 TRP A N 1
ATOM 648 C CA . TRP A 1 79 ? 3.820 4.310 -7.417 1.00 91.88 79 TRP A CA 1
ATOM 649 C C . TRP A 1 79 ? 2.914 5.330 -6.735 1.00 91.88 79 TRP A C 1
ATOM 651 O O . TRP A 1 79 ? 3.355 6.416 -6.370 1.00 91.88 79 TRP A O 1
ATOM 661 N N . ASN A 1 80 ? 1.658 4.953 -6.518 1.00 92.56 80 ASN A N 1
ATOM 662 C CA . ASN A 1 80 ? 0.644 5.734 -5.825 1.00 92.56 80 ASN A CA 1
ATOM 663 C C . ASN A 1 80 ? 0.029 4.895 -4.708 1.00 92.56 80 ASN A C 1
ATOM 665 O O . ASN A 1 80 ? -0.159 3.683 -4.857 1.00 92.56 80 ASN A O 1
ATOM 669 N N . VAL A 1 81 ? -0.293 5.552 -3.595 1.00 94.69 81 VAL A N 1
ATOM 670 C CA . VAL A 1 81 ? -0.927 4.922 -2.438 1.00 94.69 81 VAL A CA 1
ATOM 671 C C . VAL A 1 81 ? -2.087 5.783 -1.973 1.00 94.69 81 VAL A C 1
ATOM 673 O O . VAL A 1 81 ? -1.938 6.986 -1.782 1.00 94.69 81 VAL A O 1
ATOM 676 N N . VAL A 1 82 ? -3.236 5.150 -1.769 1.00 92.94 82 VAL A N 1
ATOM 677 C CA . VAL A 1 82 ? -4.421 5.759 -1.167 1.00 92.94 82 VAL A CA 1
ATOM 678 C C . VAL A 1 82 ? -4.754 4.972 0.089 1.00 92.94 82 VAL A C 1
ATOM 680 O O . VAL A 1 82 ? -4.888 3.752 0.022 1.00 92.94 82 VAL A O 1
ATOM 683 N N . ALA A 1 83 ? -4.890 5.658 1.218 1.00 93.44 83 ALA A N 1
ATOM 684 C CA . ALA A 1 83 ? -5.352 5.083 2.473 1.00 93.44 83 ALA A CA 1
ATOM 685 C C . ALA A 1 83 ? -6.560 5.886 2.953 1.00 93.44 83 ALA A C 1
ATOM 687 O O . ALA A 1 83 ? -6.463 7.098 3.132 1.00 93.44 83 ALA A O 1
ATOM 688 N N . GLN A 1 84 ? -7.697 5.221 3.120 1.00 90.50 84 GLN A N 1
ATOM 689 C CA . GLN A 1 84 ? -8.926 5.870 3.559 1.00 90.50 84 GLN A CA 1
ATOM 690 C C . GLN A 1 84 ? -9.761 4.911 4.403 1.00 90.50 84 GLN A C 1
ATOM 692 O O . GLN A 1 84 ? -9.817 3.706 4.159 1.00 90.50 84 GLN A O 1
ATOM 697 N N . GLU A 1 85 ? -10.399 5.475 5.419 1.00 89.62 85 GLU A N 1
ATOM 698 C CA . GLU A 1 85 ? -11.317 4.755 6.285 1.00 89.62 85 GLU A CA 1
ATOM 699 C C . GLU A 1 85 ? -12.649 4.486 5.586 1.00 89.62 85 GLU A C 1
ATOM 701 O O . GLU A 1 85 ? -13.166 5.312 4.831 1.00 89.62 85 GLU A O 1
ATOM 706 N N . GLY A 1 86 ? -13.210 3.321 5.879 1.00 83.75 86 GLY A N 1
ATOM 707 C CA . GLY A 1 86 ? -14.348 2.755 5.180 1.00 83.75 86 GLY A CA 1
ATOM 708 C C . GLY A 1 86 ? -13.923 1.806 4.062 1.00 83.75 86 GLY A C 1
ATOM 709 O O . GLY A 1 86 ? -12.810 1.853 3.528 1.00 83.75 86 GLY A O 1
ATOM 710 N N . ALA A 1 87 ? -14.845 0.920 3.700 1.00 72.88 87 ALA A N 1
ATOM 711 C CA . ALA A 1 87 ? -14.707 0.087 2.519 1.00 72.88 87 ALA A CA 1
ATOM 712 C C . ALA A 1 87 ? -15.066 0.921 1.284 1.00 72.88 87 ALA A C 1
ATOM 714 O O . ALA A 1 87 ? -16.181 1.428 1.170 1.00 72.88 87 ALA A O 1
ATOM 715 N N . PHE A 1 88 ? -14.137 1.050 0.340 1.00 74.81 88 PHE A N 1
ATOM 716 C CA . PHE A 1 88 ? -14.419 1.667 -0.953 1.00 74.81 88 PHE A CA 1
ATOM 717 C C . PHE A 1 88 ? -13.855 0.821 -2.092 1.00 74.81 88 PHE A C 1
ATOM 719 O O . PHE A 1 88 ? -12.841 0.132 -1.960 1.00 74.81 88 PHE A O 1
ATOM 726 N N . PHE A 1 89 ? -14.542 0.859 -3.233 1.00 64.94 89 PHE A N 1
ATOM 727 C CA . PHE A 1 89 ? -14.196 0.055 -4.398 1.00 64.94 89 PHE A CA 1
ATOM 728 C C . PHE A 1 89 ? -13.810 0.940 -5.581 1.00 64.94 89 PHE A C 1
ATOM 730 O O . PHE A 1 89 ? -14.651 1.608 -6.179 1.00 64.94 89 PHE A O 1
ATOM 737 N N . LEU A 1 90 ? -12.532 0.905 -5.964 1.00 65.12 90 LEU A N 1
ATOM 738 C CA . LEU A 1 90 ? -12.027 1.576 -7.166 1.00 65.12 90 LEU A CA 1
ATOM 739 C C . LEU A 1 90 ? -11.904 0.574 -8.319 1.00 65.12 90 LEU A C 1
ATOM 741 O O . LEU A 1 90 ? -10.805 0.190 -8.725 1.00 65.12 90 LEU A O 1
ATOM 745 N N . SER A 1 91 ? -13.053 0.164 -8.867 1.00 62.06 91 SER A N 1
ATOM 746 C CA . SER A 1 91 ? -13.164 -0.812 -9.969 1.00 62.06 91 SER A CA 1
ATOM 747 C C . SER A 1 91 ? -12.277 -0.485 -11.180 1.00 62.06 91 SER A C 1
ATOM 749 O O . SER A 1 91 ? -11.715 -1.372 -11.828 1.00 62.06 91 SER A O 1
ATOM 751 N N . ARG A 1 92 ? -12.117 0.810 -11.477 1.00 68.38 92 ARG A N 1
ATOM 752 C CA . ARG A 1 92 ? -11.362 1.309 -12.634 1.00 68.38 92 ARG A CA 1
ATOM 753 C C . ARG A 1 92 ? -9.848 1.313 -12.438 1.00 68.38 92 ARG A C 1
ATOM 755 O O . ARG A 1 92 ? -9.132 1.261 -13.430 1.00 68.38 92 ARG A O 1
ATOM 762 N N . LEU A 1 93 ? -9.350 1.371 -11.202 1.00 68.56 93 LEU A N 1
ATOM 763 C CA . LEU A 1 93 ? -7.904 1.329 -10.957 1.00 68.56 93 LEU A CA 1
ATOM 764 C C . LEU A 1 93 ? -7.375 -0.094 -11.130 1.00 68.56 93 LEU A C 1
ATOM 766 O O . LEU A 1 93 ? -6.392 -0.314 -11.832 1.00 68.56 93 LEU A O 1
ATOM 770 N N . TRP A 1 94 ? -8.081 -1.078 -10.572 1.00 65.31 94 TRP A N 1
ATOM 771 C CA . TRP A 1 94 ? -7.711 -2.486 -10.721 1.00 65.31 94 TRP A CA 1
ATOM 772 C C . TRP A 1 94 ? -7.505 -2.882 -12.183 1.00 65.31 94 TRP A C 1
ATOM 774 O O . TRP A 1 94 ? -6.531 -3.548 -12.515 1.00 65.31 94 TRP A O 1
ATOM 784 N N . THR A 1 95 ? -8.419 -2.482 -13.066 1.00 69.12 95 THR A N 1
ATOM 785 C CA . THR A 1 95 ? -8.401 -2.890 -14.477 1.00 69.12 95 THR A CA 1
ATOM 786 C C . THR A 1 95 ? -7.281 -2.233 -15.276 1.00 69.12 95 THR A C 1
ATOM 788 O O . THR A 1 95 ? -6.724 -2.892 -16.147 1.00 69.12 95 THR A O 1
ATOM 791 N N . LYS A 1 96 ? -6.911 -0.991 -14.950 1.00 76.69 96 LYS A N 1
ATOM 792 C CA . LYS A 1 96 ? -5.932 -0.210 -15.717 1.00 76.69 96 LYS A CA 1
ATOM 793 C C . LYS A 1 96 ? -4.475 -0.462 -15.338 1.00 76.69 96 LYS A C 1
ATOM 795 O O . LYS A 1 96 ? -3.611 -0.264 -16.177 1.00 76.69 96 LYS A O 1
ATOM 800 N N . HIS A 1 97 ? -4.193 -0.891 -14.109 1.00 78.94 97 HIS A N 1
ATOM 801 C CA . HIS A 1 97 ? -2.817 -0.985 -13.616 1.00 78.94 97 HIS A CA 1
ATOM 802 C C . HIS A 1 97 ? -2.293 -2.427 -13.620 1.00 78.94 97 HIS A C 1
ATOM 804 O O . HIS A 1 97 ? -2.957 -3.348 -13.134 1.00 78.94 97 HIS A O 1
ATOM 810 N N . SER A 1 98 ? -1.083 -2.618 -14.154 1.00 81.19 98 SER A N 1
ATOM 811 C CA . SER A 1 98 ? -0.391 -3.916 -14.204 1.00 81.19 98 SER A CA 1
ATOM 812 C C . SER A 1 98 ? 0.095 -4.363 -12.828 1.00 81.19 98 SER A C 1
ATOM 814 O O . SER A 1 98 ? 0.060 -5.549 -12.517 1.00 81.19 98 SER A O 1
ATOM 816 N N . ARG A 1 99 ? 0.491 -3.410 -11.975 1.00 88.81 99 ARG A N 1
ATOM 817 C CA . ARG A 1 99 ? 0.854 -3.651 -10.578 1.00 88.81 99 ARG A CA 1
ATOM 818 C C . ARG A 1 99 ? -0.133 -2.935 -9.665 1.00 88.81 99 ARG A C 1
ATOM 820 O O . ARG A 1 99 ? -0.211 -1.709 -9.641 1.00 88.81 99 ARG A O 1
ATOM 827 N N . PHE A 1 100 ? -0.910 -3.728 -8.934 1.00 92.00 100 PHE A N 1
ATOM 828 C CA . PHE A 1 100 ? -1.969 -3.262 -8.046 1.00 92.00 100 PHE A CA 1
ATOM 829 C C . PHE A 1 100 ? -2.054 -4.164 -6.817 1.00 92.00 100 PHE A C 1
ATOM 831 O O . PHE A 1 100 ? -1.989 -5.388 -6.937 1.00 92.00 100 PHE A O 1
ATOM 838 N N . LEU A 1 101 ? -2.277 -3.569 -5.653 1.00 93.25 101 LEU A N 1
ATOM 839 C CA . LEU A 1 101 ? -2.565 -4.259 -4.407 1.00 93.25 101 LEU A CA 1
ATOM 840 C C . LEU A 1 101 ? -3.617 -3.471 -3.624 1.00 93.25 101 LEU A C 1
ATOM 842 O O . LEU A 1 101 ? -3.423 -2.296 -3.335 1.00 93.25 101 LEU A O 1
ATOM 846 N N . ARG A 1 102 ? -4.710 -4.130 -3.241 1.00 93.19 102 ARG A N 1
ATOM 847 C CA . ARG A 1 102 ? -5.691 -3.610 -2.286 1.00 93.19 102 ARG A CA 1
ATOM 848 C C . ARG A 1 102 ? -5.692 -4.484 -1.050 1.00 93.19 102 ARG A C 1
ATOM 850 O O . ARG A 1 102 ? -5.875 -5.701 -1.150 1.00 93.19 102 ARG A O 1
ATOM 857 N N . VAL A 1 103 ? -5.571 -3.836 0.095 1.00 92.50 103 VAL A N 1
ATOM 858 C CA . VAL A 1 103 ? -5.719 -4.464 1.399 1.00 92.50 103 VAL A CA 1
ATOM 859 C C . VAL A 1 103 ? -6.742 -3.713 2.237 1.00 92.50 103 VAL A C 1
ATOM 861 O O . VAL A 1 103 ? -6.943 -2.511 2.077 1.00 92.50 103 VAL A O 1
ATOM 864 N N . GLU A 1 104 ? -7.388 -4.447 3.122 1.00 92.31 104 GLU A N 1
ATOM 865 C CA . GLU A 1 104 ? -8.275 -3.937 4.154 1.00 92.31 104 GLU A CA 1
ATOM 866 C C . GLU A 1 104 ? -7.687 -4.286 5.512 1.00 92.31 104 GLU A C 1
ATOM 868 O O . GLU A 1 104 ? -7.129 -5.369 5.694 1.00 92.31 104 GLU A O 1
ATOM 873 N N . ILE A 1 105 ? -7.785 -3.354 6.450 1.00 90.06 105 ILE A N 1
ATOM 874 C CA . ILE A 1 105 ? -7.297 -3.527 7.812 1.00 90.06 105 ILE A CA 1
ATOM 875 C C . ILE A 1 105 ? -8.464 -3.321 8.759 1.00 90.06 105 ILE A C 1
ATOM 877 O O . ILE A 1 105 ? -9.059 -2.243 8.772 1.00 90.06 105 ILE A O 1
ATOM 881 N N . ASP A 1 106 ? -8.772 -4.336 9.554 1.00 84.06 106 ASP A N 1
ATOM 882 C CA . ASP A 1 106 ? -9.779 -4.223 10.605 1.00 84.06 106 ASP A CA 1
ATOM 883 C C . ASP A 1 106 ? -9.151 -3.514 11.813 1.00 84.06 106 ASP A C 1
ATOM 885 O O . ASP A 1 106 ? -8.034 -3.848 12.208 1.00 84.06 106 ASP A O 1
ATOM 889 N N . PHE A 1 107 ? -9.828 -2.516 12.393 1.00 78.06 107 PHE A N 1
ATOM 890 C CA . PHE A 1 107 ? -9.320 -1.782 13.560 1.00 78.06 107 PHE A CA 1
ATOM 891 C C . PHE A 1 107 ? -9.497 -2.616 14.842 1.00 78.06 107 PHE A C 1
ATOM 893 O O . PHE A 1 107 ? -10.610 -2.673 15.373 1.00 78.06 107 PHE A O 1
ATOM 900 N N . PRO A 1 108 ? -8.433 -3.204 15.422 1.00 63.41 108 PRO A N 1
ATOM 901 C CA . PRO A 1 108 ? -8.582 -4.080 16.585 1.00 63.41 108 PRO A CA 1
ATOM 902 C C . PRO A 1 108 ? -8.968 -3.282 17.840 1.00 63.41 108 PRO A C 1
ATOM 904 O O . PRO A 1 108 ? -9.781 -3.725 18.642 1.00 63.41 108 PRO A O 1
ATOM 907 N N . ALA A 1 109 ? -8.444 -2.057 17.971 1.00 54.22 109 ALA A N 1
ATOM 908 C CA . ALA A 1 109 ? -8.677 -1.185 19.124 1.00 54.22 109 ALA A CA 1
ATOM 909 C C . ALA A 1 109 ? -10.149 -0.749 19.289 1.00 54.22 109 ALA A C 1
ATOM 911 O O . ALA A 1 109 ? -10.570 -0.430 20.398 1.00 54.22 109 ALA A O 1
ATOM 912 N N . LEU A 1 110 ? -10.934 -0.755 18.205 1.00 48.94 110 LEU A N 1
ATOM 913 C CA . LEU A 1 110 ? -12.375 -0.472 18.242 1.00 48.94 110 LEU A CA 1
ATOM 914 C C . LEU A 1 110 ? -13.210 -1.740 18.474 1.00 48.94 110 LEU A C 1
ATOM 916 O O . LEU A 1 110 ? -14.322 -1.642 18.982 1.00 48.94 110 LEU A O 1
ATOM 920 N N . ALA A 1 111 ? -12.668 -2.922 18.166 1.00 48.56 111 ALA A N 1
ATOM 921 C CA . ALA A 1 111 ? -13.313 -4.199 18.461 1.00 48.56 111 ALA A CA 1
ATOM 922 C C . ALA A 1 111 ? -13.278 -4.534 19.967 1.00 48.56 111 ALA A C 1
ATOM 924 O O . ALA A 1 111 ? -14.254 -5.060 20.490 1.00 48.56 111 ALA A O 1
ATOM 925 N N . GLU A 1 112 ? -12.205 -4.17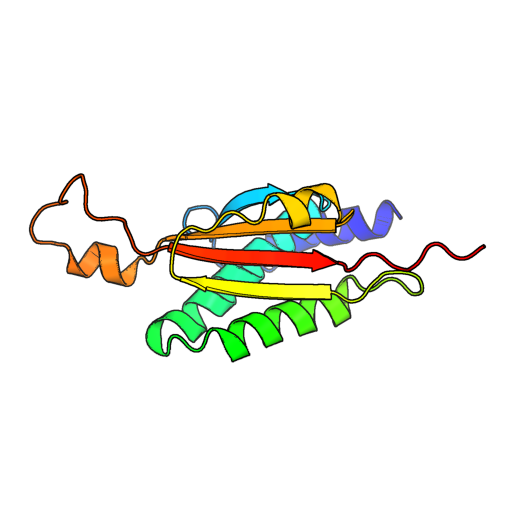8 20.686 1.00 47.47 112 GLU A N 1
ATOM 926 C CA . GLU A 1 112 ? -12.103 -4.406 22.143 1.00 47.47 112 GLU A CA 1
ATOM 927 C C . GLU A 1 112 ? -12.904 -3.389 22.983 1.00 47.47 112 GLU A C 1
ATOM 929 O O . GLU A 1 112 ? -13.433 -3.731 24.045 1.00 47.47 112 GLU A O 1
ATOM 934 N N . GLN A 1 113 ? -13.065 -2.149 22.501 1.00 44.34 113 GLN A N 1
ATOM 935 C CA . GLN A 1 113 ? -13.956 -1.158 23.127 1.00 44.34 113 GLN A CA 1
ATOM 936 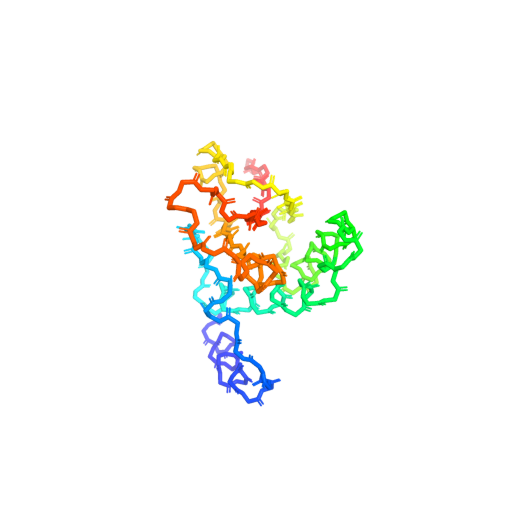C C . GLN A 1 113 ? -15.447 -1.481 22.932 1.00 44.34 113 GLN A C 1
ATOM 938 O O . GLN A 1 113 ? -16.273 -1.016 23.713 1.00 44.34 113 GLN A O 1
ATOM 943 N N . ALA A 1 114 ? -15.798 -2.317 21.950 1.00 45.50 114 ALA A N 1
ATOM 944 C CA . ALA A 1 114 ? -17.156 -2.810 21.712 1.00 45.50 114 ALA A CA 1
ATOM 945 C C . ALA A 1 114 ? -17.512 -4.041 22.580 1.00 45.50 114 ALA A C 1
ATOM 947 O O . ALA A 1 114 ? -18.285 -4.902 22.170 1.00 45.50 114 ALA A O 1
ATOM 948 N N . SER A 1 115 ? -16.963 -4.130 23.796 1.00 44.72 115 SER A N 1
ATOM 949 C CA . SER A 1 115 ? -17.239 -5.194 24.779 1.00 44.72 115 SER A CA 1
ATOM 950 C C . SER A 1 115 ? -18.634 -5.115 25.430 1.00 44.72 115 SER A C 1
ATOM 952 O O . SER A 1 115 ? -18.930 -5.864 26.359 1.00 44.72 115 SER A O 1
ATOM 954 N N . SER A 1 116 ? -19.531 -4.280 24.904 1.00 47.69 116 SER A N 1
ATOM 955 C CA . SER A 1 116 ? -20.973 -4.336 25.154 1.00 47.69 116 SER A CA 1
ATOM 956 C C . SER A 1 116 ? -21.677 -4.836 23.890 1.00 47.69 116 SER A C 1
ATOM 958 O O . SER A 1 116 ? -22.057 -4.032 23.047 1.00 47.69 116 SER A O 1
ATOM 960 N N . GLU A 1 117 ? -21.797 -6.161 23.786 1.00 47.19 117 GLU A N 1
ATOM 961 C CA . GLU A 1 117 ? -22.479 -6.933 22.734 1.00 47.19 117 GLU A CA 1
ATOM 962 C C . GLU A 1 117 ? -22.025 -6.667 21.276 1.00 47.19 117 GLU A C 1
ATOM 964 O O . GLU A 1 117 ? -22.109 -5.548 20.769 1.00 47.19 117 GLU A O 1
ATOM 969 N N . PRO A 1 118 ? -21.594 -7.703 20.525 1.00 43.97 118 PRO A N 1
ATOM 970 C CA . PRO A 1 118 ? -21.327 -7.555 19.101 1.00 43.97 118 PRO A CA 1
ATOM 971 C C . PRO A 1 118 ? -22.639 -7.228 18.384 1.00 43.97 118 PRO A C 1
ATOM 973 O O . PRO A 1 118 ? -23.449 -8.110 18.111 1.00 43.97 118 PRO A O 1
ATOM 976 N N . CYS A 1 119 ? -22.858 -5.948 18.087 1.00 46.84 119 CYS A N 1
ATOM 977 C CA . CYS A 1 119 ? -23.980 -5.503 17.278 1.00 46.84 119 CYS A CA 1
ATOM 978 C C . CYS A 1 119 ? -23.776 -6.070 15.856 1.00 46.84 119 CYS A C 1
ATOM 980 O O . CYS A 1 119 ? -22.858 -5.620 15.164 1.00 46.84 119 CYS A O 1
ATOM 982 N N . PRO A 1 120 ? -24.582 -7.046 15.386 1.00 48.31 120 PRO A N 1
ATOM 983 C CA . PRO A 1 120 ? -24.299 -7.821 14.166 1.00 48.31 120 PRO A CA 1
ATOM 984 C C . PRO A 1 120 ? -24.345 -7.010 12.862 1.00 48.31 120 PRO A C 1
ATOM 986 O O . PRO A 1 120 ? -24.120 -7.556 11.785 1.00 48.31 120 PRO A O 1
ATOM 989 N N . GLY A 1 121 ? -24.678 -5.719 12.950 1.00 48.16 121 GLY A N 1
ATOM 990 C CA . GLY A 1 121 ? -24.793 -4.792 11.828 1.00 48.16 121 GLY A CA 1
ATOM 991 C C . GLY A 1 121 ? -23.952 -3.523 11.959 1.00 48.16 121 GLY A C 1
ATOM 992 O O . GLY A 1 121 ? -24.046 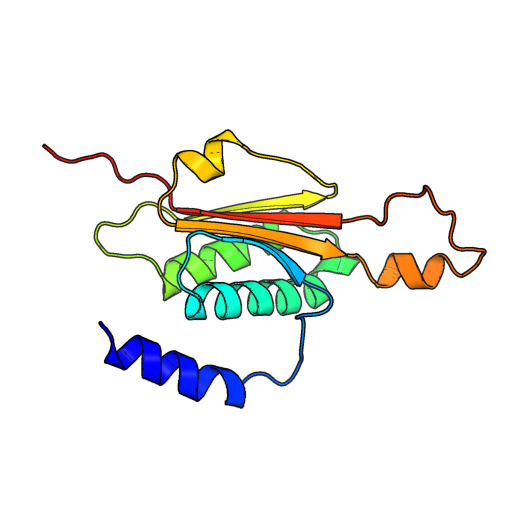-2.668 11.082 1.00 48.16 121 GLY A O 1
ATOM 993 N N . CYS A 1 122 ? -23.141 -3.365 13.013 1.00 47.28 122 CYS A N 1
ATOM 994 C CA . CYS A 1 122 ? -22.214 -2.237 13.091 1.00 47.28 122 CYS A CA 1
ATOM 995 C C . CYS A 1 122 ? -20.998 -2.544 12.207 1.00 47.28 122 CYS A C 1
ATOM 997 O O . CYS A 1 122 ? -20.271 -3.493 12.509 1.00 47.28 122 CYS A O 1
ATOM 999 N N . PRO A 1 123 ? -20.751 -1.790 11.119 1.00 55.28 123 PRO A N 1
ATOM 1000 C CA . PRO A 1 123 ? -19.577 -2.021 10.298 1.00 55.28 123 PRO A CA 1
ATOM 1001 C C . PRO A 1 123 ? -18.344 -1.790 11.168 1.00 55.28 123 PRO A C 1
ATOM 1003 O O . PRO A 1 123 ? -18.134 -0.685 11.674 1.00 55.28 123 PRO A O 1
ATOM 1006 N N . THR A 1 124 ? -17.531 -2.831 11.355 1.00 60.50 124 THR A N 1
ATOM 1007 C CA . THR A 1 124 ? -16.190 -2.651 11.903 1.00 60.50 124 THR A CA 1
ATOM 1008 C C . THR A 1 124 ? -15.504 -1.585 11.060 1.00 60.50 124 THR A C 1
ATOM 1010 O O . THR A 1 124 ? -15.537 -1.676 9.829 1.00 60.50 124 THR A O 1
ATOM 1013 N N . PRO A 1 125 ? -14.922 -0.544 11.673 1.00 66.75 125 PRO A N 1
ATOM 1014 C CA . PRO A 1 125 ? -14.161 0.420 10.911 1.00 66.75 125 PRO A CA 1
ATOM 1015 C C . PRO A 1 125 ? -13.040 -0.345 10.212 1.00 66.75 125 PRO A C 1
ATOM 1017 O O . PRO A 1 125 ? -12.343 -1.150 10.830 1.00 66.75 125 PRO A O 1
ATOM 1020 N N . VAL A 1 126 ? -12.932 -0.127 8.905 1.00 84.81 126 VAL A N 1
ATOM 1021 C CA . VAL A 1 126 ? -11.921 -0.735 8.041 1.00 84.81 126 VAL A CA 1
ATOM 1022 C C . VAL A 1 126 ? -11.066 0.387 7.483 1.00 84.81 126 VAL A C 1
ATOM 1024 O O . VAL A 1 126 ? -11.602 1.394 7.026 1.00 84.81 126 VAL A O 1
ATOM 1027 N N . LEU A 1 127 ? -9.745 0.234 7.496 1.00 91.06 127 LEU A N 1
ATOM 1028 C CA . LEU A 1 127 ? -8.854 1.079 6.707 1.00 91.06 127 LEU A CA 1
ATOM 1029 C C . LEU A 1 127 ? -8.605 0.362 5.385 1.00 91.06 127 LEU A C 1
ATOM 1031 O O . LEU A 1 127 ? -7.993 -0.705 5.358 1.00 91.06 127 LEU A O 1
ATOM 1035 N N . THR A 1 128 ? -9.073 0.941 4.286 1.00 92.56 128 THR A N 1
ATOM 1036 C CA . THR A 1 128 ? -8.777 0.428 2.951 1.00 92.56 128 THR A CA 1
ATOM 1037 C C . THR A 1 128 ? -7.518 1.111 2.434 1.00 92.56 128 THR A C 1
ATOM 1039 O O . THR A 1 128 ? -7.439 2.340 2.377 1.00 92.56 128 THR A O 1
ATOM 1042 N N . VAL A 1 129 ? -6.536 0.309 2.027 1.00 94.06 129 VAL A N 1
ATOM 1043 C CA . VAL A 1 129 ? -5.280 0.779 1.439 1.00 94.06 129 VAL A CA 1
ATOM 1044 C C . VAL A 1 129 ? -5.149 0.218 0.031 1.00 94.06 129 VAL A C 1
ATOM 1046 O O . VAL A 1 129 ? -5.234 -0.991 -0.187 1.00 94.06 129 VAL A O 1
ATOM 1049 N N . VAL A 1 130 ? -4.932 1.102 -0.937 1.00 94.06 130 VAL A N 1
ATOM 1050 C CA . VAL A 1 130 ? -4.751 0.758 -2.346 1.00 94.06 130 VAL A CA 1
ATOM 1051 C C . VAL A 1 130 ? -3.394 1.264 -2.805 1.00 94.06 130 VAL A C 1
ATOM 1053 O O . VAL A 1 130 ? -3.147 2.466 -2.812 1.00 94.06 130 VAL A O 1
ATOM 1056 N N . CYS A 1 131 ? -2.536 0.344 -3.226 1.00 94.12 131 CYS A N 1
ATOM 1057 C CA . CYS A 1 131 ? -1.239 0.617 -3.824 1.00 94.12 131 CYS A CA 1
ATOM 1058 C C . CYS A 1 131 ? -1.305 0.264 -5.308 1.00 94.12 131 CYS A C 1
ATOM 1060 O O . CYS A 1 131 ? -1.688 -0.851 -5.663 1.00 94.12 131 CYS A O 1
ATOM 1062 N N . PHE A 1 132 ? -0.908 1.173 -6.186 1.00 92.81 132 PHE A N 1
ATOM 1063 C CA . PHE A 1 132 ? -0.877 0.898 -7.617 1.00 92.81 132 PHE A CA 1
ATOM 1064 C C . PHE A 1 132 ? 0.231 1.678 -8.300 1.00 92.81 132 PHE A C 1
ATOM 1066 O O . PHE A 1 132 ? 0.573 2.791 -7.907 1.00 92.81 132 PHE A O 1
ATOM 1073 N N . GLU A 1 133 ? 0.791 1.088 -9.340 1.00 90.31 133 GLU A N 1
ATOM 1074 C CA . GLU A 1 133 ? 1.740 1.770 -10.200 1.00 90.31 133 GLU A CA 1
ATOM 1075 C C . GLU A 1 133 ? 0.986 2.454 -11.341 1.00 90.31 133 GLU A C 1
ATOM 1077 O O . GLU A 1 133 ? 0.195 1.812 -12.035 1.00 90.31 133 GLU A O 1
ATOM 1082 N N 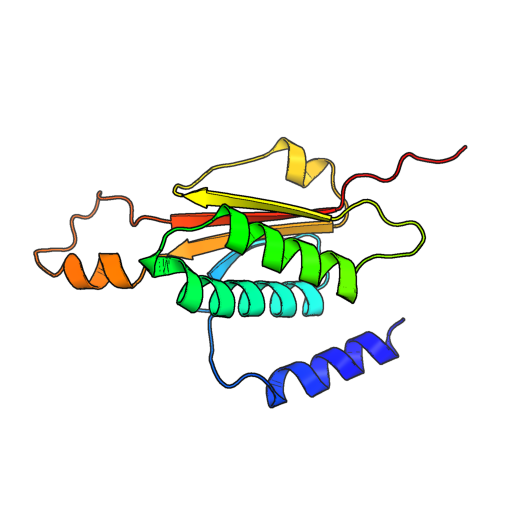. ALA A 1 134 ? 1.212 3.753 -11.541 1.00 84.31 134 ALA A N 1
ATOM 1083 C CA . ALA A 1 134 ? 0.662 4.483 -12.676 1.00 84.31 134 ALA A CA 1
ATOM 1084 C C . ALA A 1 134 ? 1.035 3.788 -13.994 1.00 84.31 134 ALA A C 1
ATOM 1086 O O . ALA A 1 134 ? 2.090 3.172 -14.110 1.00 84.31 134 ALA A O 1
ATOM 1087 N N . CYS A 1 135 ? 0.171 3.887 -15.004 1.00 74.38 135 CYS A N 1
ATOM 1088 C CA . CYS A 1 135 ? 0.559 3.432 -16.335 1.00 74.38 135 CYS A CA 1
ATOM 1089 C C . CYS A 1 135 ? 1.692 4.337 -16.823 1.00 74.38 135 CYS A C 1
ATOM 1091 O O . CYS A 1 135 ? 1.511 5.556 -16.885 1.00 74.38 135 CYS A O 1
ATOM 1093 N N . ALA A 1 136 ? 2.848 3.761 -17.147 1.00 65.44 136 ALA A N 1
ATOM 1094 C CA . ALA A 1 136 ? 3.805 4.470 -17.977 1.00 65.44 136 ALA A CA 1
ATOM 1095 C C . ALA A 1 136 ? 3.148 4.680 -19.354 1.00 65.44 136 ALA A C 1
ATOM 1097 O O . ALA A 1 136 ? 2.454 3.775 -19.825 1.00 65.44 136 ALA A O 1
ATOM 1098 N N . PRO A 1 137 ? 3.283 5.858 -19.982 1.00 58.66 137 PRO A N 1
ATOM 1099 C CA . PRO A 1 137 ? 2.798 6.036 -21.342 1.00 58.66 137 PRO A CA 1
ATOM 1100 C C . PRO A 1 137 ? 3.486 5.017 -22.254 1.00 58.66 137 PRO A C 1
ATOM 1102 O O . PRO A 1 137 ? 4.713 4.883 -22.197 1.00 58.66 137 PRO A O 1
ATOM 1105 N N . ASP A 1 138 ? 2.702 4.322 -23.085 1.00 53.78 138 ASP A N 1
ATOM 1106 C CA . ASP A 1 138 ? 3.240 3.534 -24.193 1.00 53.78 138 ASP A CA 1
ATOM 1107 C C . ASP A 1 138 ? 4.114 4.473 -25.024 1.00 53.78 138 ASP A C 1
ATOM 1109 O O . ASP A 1 138 ? 3.642 5.493 -25.539 1.00 53.78 138 ASP A O 1
ATOM 1113 N N . ARG A 1 139 ? 5.416 4.187 -25.089 1.00 52.75 139 ARG A N 1
ATOM 1114 C CA . ARG A 1 139 ? 6.273 4.895 -26.035 1.00 52.75 139 ARG A CA 1
ATOM 1115 C C . ARG A 1 139 ? 6.062 4.290 -27.429 1.00 52.75 139 ARG A C 1
ATOM 1117 O O . ARG A 1 139 ? 5.929 3.069 -27.513 1.00 52.75 139 ARG A O 1
ATOM 1124 N N . PRO A 1 140 ? 6.014 5.130 -28.479 1.00 50.53 140 PRO A N 1
ATOM 1125 C CA . PRO A 1 140 ? 5.993 4.676 -29.867 1.00 50.53 140 PRO A CA 1
ATOM 1126 C C . PRO A 1 140 ? 7.264 3.908 -30.245 1.00 50.53 140 PRO A C 1
ATOM 1128 O O . PRO A 1 140 ? 8.319 4.146 -29.606 1.00 50.53 140 PRO A O 1
#

Radius of gyration: 16.39 Å; chains: 1; bounding box: 42×28×55 Å